Protein AF-C5RZ67-F1 (afdb_monomer_lite)

Radius of gyration: 21.78 Å; chains: 1; bounding box: 51×50×56 Å

Sequence (143 aa):
MREAMKAILSELNEPKTATKAQSKANPKEATNKAKMLHLGRFTQVTRQFNIMKDSVETCKRVFPDCFHFKVQTAKECKQLAAGLAQGEALLQSLAKIRPLTNEEKAQAKAFRNISRYLIKQFESVAEYVEQVKATEEETNATT

Foldseek 3Di:
DVVVVVVVVVVVPDDDDDDDDDDDDDPVVVVVVVVCVLCVPQVVVLVVLVVLLVVLLVCCVPPVVPNVVLLVLLVVLQVLLVVLVVVLVVLVVVCVVDPDDPVRVVVNVVSVSVSVVSSVSSNVSSVSSVVSVVVVVVVVVVD

pLDDT: mean 78.69, std 24.49, range [28.67, 98.69]

Secondary structure (DSSP, 8-state):
-HHHHHHHHHHTT--PPP-----PPPTTTHHHHHHHHTTTTSHHHHHHHHHHHHHHHHHHHH-GGGTHHHHHHHHHHHHHHHHHHHHHHHHHHHTTTSPPPHHHHHHHHHHHHHHHHHHHHHHHHHHHHHHHHHHHHHHHT--

Organism: NCBI:txid637911

Structure (mmCIF, N/CA/C/O backbone):
data_AF-C5RZ67-F1
#
_entry.id   AF-C5RZ67-F1
#
loop_
_atom_site.group_PDB
_atom_site.id
_atom_site.type_symbol
_atom_site.label_atom_id
_atom_site.label_alt_id
_atom_site.label_comp_id
_atom_site.label_asym_id
_atom_site.label_entity_id
_atom_site.label_seq_id
_atom_site.pdbx_PDB_ins_code
_atom_site.Cartn_x
_atom_site.Cartn_y
_atom_site.Cartn_z
_atom_site.occupancy
_atom_site.B_iso_or_equiv
_atom_site.auth_seq_id
_atom_site.auth_comp_id
_atom_site.auth_asym_id
_atom_site.auth_atom_id
_atom_site.pdbx_PDB_model_num
ATOM 1 N N . MET A 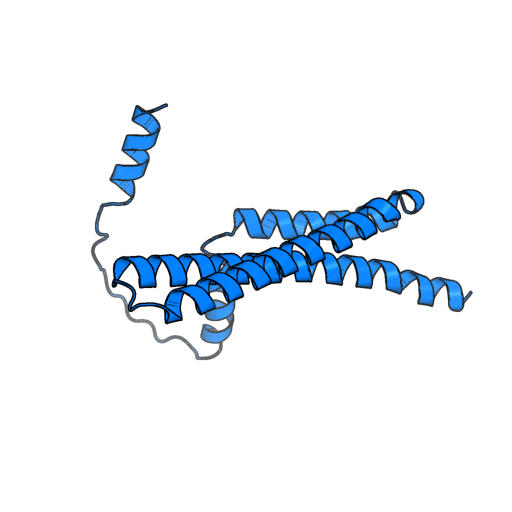1 1 ? 7.126 29.750 11.491 1.00 51.75 1 MET A N 1
ATOM 2 C CA . MET A 1 1 ? 6.520 28.418 11.240 1.00 51.75 1 MET A CA 1
ATOM 3 C C . MET A 1 1 ? 5.259 28.144 12.065 1.00 51.75 1 MET A C 1
ATOM 5 O O . MET A 1 1 ? 4.277 27.742 11.462 1.00 51.75 1 MET A O 1
ATOM 9 N N . ARG A 1 2 ? 5.215 28.402 13.387 1.00 45.00 2 ARG A N 1
ATOM 10 C CA . ARG A 1 2 ? 3.973 28.241 14.189 1.00 45.00 2 ARG A CA 1
ATOM 11 C C . ARG A 1 2 ? 2.804 29.121 13.723 1.00 45.00 2 ARG A C 1
ATOM 13 O O . ARG A 1 2 ? 1.679 28.640 13.675 1.00 45.00 2 ARG A O 1
ATOM 20 N N . GLU A 1 3 ? 3.080 30.359 13.317 1.00 52.91 3 GLU A N 1
ATOM 21 C CA . GLU A 1 3 ? 2.038 31.289 12.846 1.00 52.91 3 GLU A CA 1
ATOM 22 C C . GLU A 1 3 ? 1.445 30.881 11.486 1.00 52.91 3 GLU A C 1
ATOM 24 O O . GLU A 1 3 ? 0.236 30.949 11.292 1.00 52.91 3 GLU A O 1
ATOM 29 N N . ALA A 1 4 ? 2.263 30.321 10.586 1.00 56.41 4 ALA A N 1
ATOM 30 C CA . ALA A 1 4 ? 1.788 29.778 9.311 1.00 56.41 4 ALA A CA 1
ATOM 31 C C . ALA A 1 4 ? 0.882 28.543 9.502 1.00 56.41 4 ALA A C 1
ATOM 33 O O . ALA A 1 4 ? -0.086 28.366 8.772 1.00 56.41 4 ALA A O 1
ATOM 34 N N . MET A 1 5 ? 1.149 27.714 10.520 1.00 52.66 5 MET A N 1
ATOM 35 C CA . MET A 1 5 ? 0.293 26.568 10.861 1.00 52.66 5 MET A CA 1
ATOM 36 C C . MET A 1 5 ? -1.046 26.983 11.483 1.00 52.66 5 MET A C 1
ATOM 38 O O . MET A 1 5 ? -2.051 26.318 11.241 1.00 52.66 5 MET A O 1
ATOM 42 N N . LYS A 1 6 ? -1.086 28.075 12.259 1.00 61.31 6 LYS A N 1
ATOM 43 C CA . LYS A 1 6 ? -2.339 28.595 12.832 1.00 61.31 6 LYS A CA 1
ATOM 44 C C . LYS A 1 6 ? -3.275 29.162 11.764 1.00 61.31 6 LYS A C 1
ATOM 46 O O . LYS A 1 6 ? -4.466 28.879 11.827 1.00 61.31 6 LYS A O 1
ATOM 51 N N . ALA A 1 7 ? -2.741 29.876 10.772 1.00 59.09 7 ALA A N 1
ATOM 52 C CA . ALA A 1 7 ? -3.531 30.421 9.664 1.00 59.09 7 ALA A CA 1
ATOM 53 C C . ALA A 1 7 ? -4.218 29.318 8.830 1.00 59.09 7 ALA A C 1
ATOM 55 O O . ALA A 1 7 ? -5.394 29.425 8.487 1.00 59.09 7 ALA A O 1
ATOM 56 N N . ILE A 1 8 ? -3.518 28.204 8.595 1.00 53.50 8 ILE A N 1
ATOM 57 C CA . ILE A 1 8 ? -4.070 27.047 7.871 1.00 53.50 8 ILE A CA 1
ATOM 58 C C . ILE A 1 8 ? -5.181 26.353 8.682 1.00 53.50 8 ILE A C 1
ATOM 60 O O . ILE A 1 8 ? -6.155 25.864 8.116 1.00 53.50 8 ILE A O 1
ATOM 64 N N . LEU A 1 9 ? -5.069 26.320 10.015 1.00 46.28 9 LEU A N 1
ATOM 65 C CA . LEU A 1 9 ? -6.090 25.727 10.885 1.00 46.28 9 LEU A CA 1
ATOM 66 C C . LEU A 1 9 ? -7.360 26.585 10.988 1.00 46.28 9 LEU A C 1
ATOM 68 O O . LEU A 1 9 ? -8.441 26.023 11.154 1.00 46.28 9 LEU A O 1
ATOM 72 N N . SER A 1 10 ? -7.259 27.913 10.858 1.00 52.25 10 SER A N 1
ATOM 73 C CA . SER A 1 10 ? -8.433 28.797 10.839 1.00 52.25 10 SER A CA 1
ATOM 74 C C . SER A 1 10 ? -9.218 28.730 9.526 1.00 52.25 10 SER A C 1
ATOM 76 O O . SER A 1 10 ? -10.445 28.740 9.564 1.00 52.25 10 SER A O 1
ATOM 78 N N . GLU A 1 11 ? -8.551 28.573 8.376 1.00 54.72 11 GLU A N 1
ATOM 79 C CA . GLU A 1 11 ? -9.220 28.465 7.064 1.00 54.72 11 GLU A CA 1
ATOM 80 C C . GLU A 1 11 ? -10.038 27.173 6.898 1.00 54.72 11 GLU A C 1
ATOM 82 O O . GLU A 1 11 ? -10.954 27.102 6.077 1.00 54.72 11 GLU A O 1
ATOM 87 N N . LEU A 1 12 ? -9.746 26.145 7.700 1.00 42.97 12 LEU A N 1
ATOM 88 C CA . LEU A 1 12 ? -10.491 24.885 7.711 1.00 42.97 12 LEU A CA 1
ATOM 89 C C . LEU A 1 12 ? -11.804 24.953 8.505 1.00 42.97 12 LEU A C 1
ATOM 91 O O . LEU A 1 12 ? -12.561 23.982 8.472 1.00 42.97 12 LEU A O 1
ATOM 95 N N . ASN A 1 13 ? -12.077 26.059 9.210 1.00 45.16 13 ASN A N 1
ATOM 96 C CA . ASN A 1 13 ? -13.191 26.150 10.156 1.00 45.16 13 ASN A CA 1
ATOM 97 C C . ASN A 1 13 ? -14.298 27.146 9.766 1.00 45.16 13 ASN A C 1
ATOM 99 O O . ASN A 1 13 ? -15.161 27.441 10.592 1.00 45.16 13 ASN A O 1
ATOM 103 N N . GLU A 1 14 ? -14.329 27.637 8.523 1.00 41.16 14 GLU A N 1
ATOM 104 C CA . GLU A 1 14 ? -15.446 28.466 8.053 1.00 41.16 14 GLU A CA 1
ATOM 105 C C . GLU A 1 14 ? -16.527 27.648 7.315 1.00 41.16 14 GLU A C 1
ATOM 107 O O . GLU A 1 14 ? -16.228 26.935 6.347 1.00 41.16 14 GLU A O 1
ATOM 112 N N . PRO A 1 15 ? -17.810 27.742 7.719 1.00 35.31 15 PRO A N 1
ATOM 113 C CA . PRO A 1 15 ? -18.902 27.079 7.022 1.00 35.31 15 PRO A CA 1
ATOM 114 C C . PRO A 1 15 ? -19.233 27.814 5.716 1.00 35.31 15 PRO A C 1
ATOM 116 O O . PRO A 1 15 ? -19.751 28.929 5.720 1.00 35.31 15 PRO A O 1
ATOM 119 N N . LYS A 1 16 ? -18.988 27.164 4.572 1.00 44.06 16 LYS A N 1
ATOM 120 C CA . LYS A 1 16 ? -19.432 27.665 3.262 1.00 44.06 16 LYS A CA 1
ATOM 121 C C . LYS A 1 16 ? -20.956 27.590 3.160 1.00 44.06 16 LYS A C 1
ATOM 123 O O . LYS A 1 16 ? -21.547 26.510 3.188 1.00 44.06 16 LYS A O 1
ATOM 128 N N . THR A 1 17 ? -21.572 28.758 3.030 1.00 32.06 17 THR A N 1
ATOM 129 C CA . THR A 1 17 ? -22.992 28.970 2.750 1.00 32.06 17 THR A CA 1
ATOM 130 C C . THR A 1 17 ? -23.419 28.262 1.463 1.00 32.06 17 THR A C 1
ATOM 132 O O . THR A 1 17 ? -22.725 28.261 0.447 1.00 32.06 17 THR A O 1
ATOM 135 N N . ALA A 1 18 ? -24.578 27.608 1.532 1.00 34.06 18 ALA A N 1
ATOM 136 C CA . ALA A 1 18 ? -25.160 26.845 0.442 1.00 34.06 18 ALA A CA 1
ATOM 137 C C . ALA A 1 18 ? -25.879 27.758 -0.559 1.00 34.06 18 ALA A C 1
ATOM 139 O O . ALA A 1 18 ? -26.799 28.481 -0.182 1.00 34.06 18 ALA A O 1
ATOM 140 N N . THR A 1 19 ? -25.564 27.604 -1.846 1.00 30.22 19 THR A N 1
ATOM 141 C CA . THR A 1 19 ? -26.430 28.052 -2.944 1.00 30.22 19 THR A CA 1
ATOM 142 C C . THR A 1 19 ? -26.821 26.826 -3.766 1.00 30.22 19 THR A C 1
ATOM 144 O O . THR A 1 19 ? -25.976 26.170 -4.373 1.00 30.22 19 THR A O 1
ATOM 147 N N . LYS A 1 20 ? -28.110 26.464 -3.733 1.00 31.30 20 LYS A N 1
ATOM 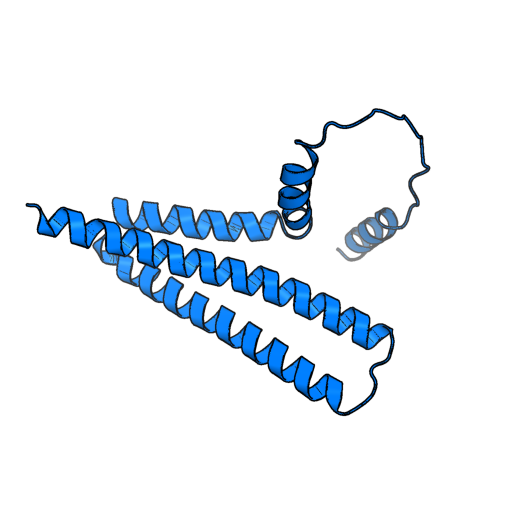148 C CA . LYS A 1 20 ? -28.690 25.379 -4.539 1.00 31.30 20 LYS A CA 1
ATOM 149 C C . LYS A 1 20 ? -28.847 25.839 -5.989 1.00 31.30 20 LYS A C 1
ATOM 151 O O . LYS A 1 20 ? -29.552 26.807 -6.242 1.00 31.30 20 LYS A O 1
ATOM 156 N N . ALA A 1 21 ? -28.317 25.061 -6.928 1.00 28.67 21 ALA A N 1
ATOM 157 C CA . ALA A 1 21 ? -28.818 25.000 -8.298 1.00 28.67 21 ALA A CA 1
ATOM 158 C C . ALA A 1 21 ? -29.023 23.525 -8.672 1.00 28.67 21 ALA A C 1
ATOM 160 O O . ALA A 1 21 ? -28.095 22.717 -8.626 1.00 28.67 21 ALA A O 1
ATOM 161 N N . GLN A 1 22 ? -30.271 23.162 -8.969 1.00 37.94 22 GLN A N 1
ATOM 162 C CA . GLN A 1 22 ? -30.666 21.831 -9.424 1.00 37.94 22 GLN A CA 1
ATOM 163 C C . GLN A 1 22 ? -30.220 21.620 -10.873 1.00 37.94 22 GLN A C 1
ATOM 165 O O . GLN A 1 22 ? -30.587 22.387 -11.756 1.00 37.94 22 GLN A O 1
ATOM 170 N N . SER A 1 23 ? -29.507 20.529 -11.138 1.00 32.94 23 SER A N 1
ATOM 171 C CA . SER A 1 23 ? -29.424 19.939 -12.476 1.00 32.94 23 SER A CA 1
ATOM 172 C C . SER A 1 23 ? -29.407 18.412 -12.354 1.00 32.94 23 SER A C 1
ATOM 174 O O . SER A 1 23 ? -28.676 17.832 -11.552 1.00 32.94 23 SER A O 1
ATOM 176 N N . LYS A 1 24 ? -30.321 17.767 -13.087 1.00 39.38 24 LYS A N 1
ATOM 177 C CA . LYS A 1 24 ? -30.545 16.314 -13.111 1.00 39.38 24 LYS A CA 1
ATOM 178 C C . LYS A 1 24 ? -29.328 15.625 -13.744 1.00 39.38 24 LYS A C 1
ATOM 180 O O . LYS A 1 24 ? -29.012 15.914 -14.892 1.00 39.38 24 LYS A O 1
ATOM 185 N N . ALA A 1 25 ? -28.672 14.716 -13.021 1.00 31.84 25 ALA A N 1
ATOM 186 C CA . ALA A 1 25 ? -27.517 13.968 -13.522 1.00 31.84 25 ALA A CA 1
ATOM 187 C C . ALA A 1 25 ? -27.911 12.572 -14.036 1.00 31.84 25 ALA A C 1
ATOM 189 O O . ALA A 1 25 ? -28.669 11.844 -13.394 1.00 31.84 25 ALA A O 1
ATOM 190 N N . ASN A 1 26 ? -27.359 12.217 -15.197 1.00 40.03 26 ASN A N 1
ATOM 191 C CA . ASN A 1 26 ? -27.516 10.934 -15.878 1.00 40.03 26 ASN A CA 1
ATOM 192 C C . ASN A 1 26 ? -26.829 9.784 -15.100 1.00 40.03 26 ASN A C 1
ATOM 194 O O . ASN A 1 26 ? -25.720 9.966 -14.589 1.00 40.03 26 ASN A O 1
ATOM 198 N N . PRO A 1 27 ? -27.400 8.562 -15.068 1.00 42.56 27 PRO A N 1
ATOM 199 C CA . PRO A 1 27 ? -26.917 7.471 -14.210 1.00 42.56 27 PRO A CA 1
ATOM 200 C C . PRO A 1 27 ? -25.532 6.893 -14.570 1.00 42.56 27 PRO A C 1
ATOM 202 O O . PRO A 1 27 ? -24.9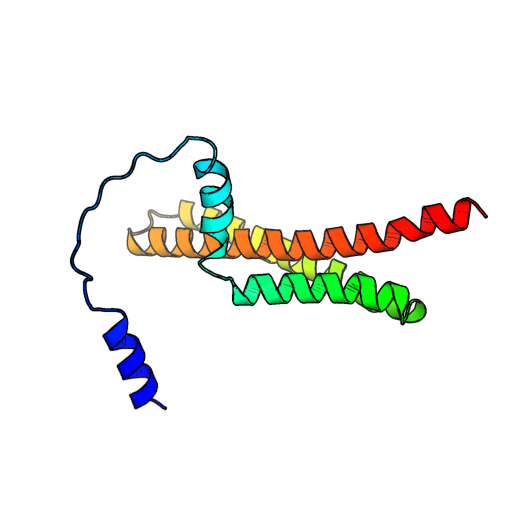67 6.144 -13.777 1.00 42.56 27 PRO A O 1
ATOM 205 N N . LYS A 1 28 ? -24.941 7.251 -15.720 1.00 41.97 28 LYS A N 1
ATOM 206 C CA . LYS A 1 28 ? -23.613 6.760 -16.149 1.00 41.97 28 LYS A CA 1
ATOM 207 C C . LYS A 1 28 ? -22.425 7.566 -15.595 1.00 41.97 28 LYS A C 1
ATOM 209 O O . LYS A 1 28 ? -21.303 7.073 -15.601 1.00 41.97 28 LYS A O 1
ATOM 214 N N . GLU A 1 29 ? -22.652 8.772 -15.076 1.00 40.75 29 GLU A N 1
ATOM 215 C CA . GLU A 1 29 ? -21.601 9.603 -14.456 1.00 40.75 29 GLU A CA 1
ATOM 216 C C . GLU A 1 29 ? -21.364 9.266 -12.974 1.00 40.75 29 GLU A C 1
ATOM 218 O O . GLU A 1 29 ? -20.284 9.506 -12.428 1.00 40.75 29 GLU A O 1
ATOM 223 N N . ALA A 1 30 ? -22.361 8.668 -12.315 1.00 43.31 30 ALA A N 1
ATOM 224 C CA . ALA A 1 30 ? -22.305 8.327 -10.896 1.00 43.31 30 ALA A CA 1
ATOM 225 C C . ALA A 1 30 ? -21.280 7.217 -10.594 1.00 43.31 30 ALA A C 1
ATOM 227 O O . ALA A 1 30 ? -20.592 7.266 -9.573 1.00 43.31 30 ALA A O 1
ATOM 228 N N . THR A 1 31 ? -21.109 6.259 -11.508 1.00 38.53 31 THR A N 1
ATOM 229 C CA . THR A 1 31 ? -20.150 5.149 -11.375 1.00 38.53 31 THR A CA 1
ATOM 230 C C . THR A 1 31 ? -18.694 5.607 -11.492 1.00 38.53 31 THR A C 1
ATOM 232 O O . THR A 1 31 ? -17.840 5.101 -10.763 1.00 38.53 31 THR A O 1
ATOM 235 N N . ASN A 1 32 ? -18.402 6.615 -12.323 1.00 44.03 32 ASN A N 1
ATOM 236 C CA . ASN A 1 32 ? -17.055 7.194 -12.422 1.00 44.03 32 ASN A CA 1
ATOM 237 C C . ASN A 1 32 ? -16.752 8.184 -11.287 1.00 44.03 32 ASN A C 1
ATOM 239 O O . ASN A 1 32 ? -15.640 8.176 -10.757 1.00 44.03 32 ASN A O 1
ATOM 243 N N . LYS A 1 33 ? -17.743 8.955 -10.814 1.00 36.28 33 LYS A N 1
ATOM 244 C CA . LYS A 1 33 ? -17.588 9.784 -9.604 1.00 36.28 33 LYS A CA 1
ATOM 245 C C . LYS A 1 33 ? -17.299 8.952 -8.353 1.00 36.28 33 LYS A C 1
ATOM 247 O O . LYS A 1 33 ? -16.483 9.370 -7.537 1.00 36.28 33 LYS A O 1
ATOM 252 N N . ALA A 1 34 ? -17.900 7.769 -8.217 1.00 42.28 34 ALA A N 1
ATOM 253 C CA . ALA A 1 34 ? -17.644 6.874 -7.087 1.00 42.28 34 ALA A CA 1
ATOM 254 C C . ALA A 1 34 ? -16.207 6.313 -7.082 1.00 42.28 34 ALA A C 1
ATOM 256 O O . ALA A 1 34 ? -15.585 6.245 -6.022 1.00 42.28 34 ALA A O 1
ATOM 257 N N . LYS A 1 35 ? -15.633 5.998 -8.256 1.00 43.59 35 LYS A N 1
ATOM 258 C CA . LYS A 1 35 ? -14.202 5.646 -8.371 1.00 43.59 35 LYS A CA 1
ATOM 259 C C . LYS A 1 35 ? -13.282 6.835 -8.068 1.00 43.59 35 LYS A C 1
ATOM 261 O O . LYS A 1 35 ? -12.211 6.641 -7.498 1.00 43.59 35 LYS A O 1
ATOM 266 N N . MET A 1 36 ? -13.714 8.057 -8.380 1.00 43.72 36 MET A N 1
ATOM 267 C CA . MET A 1 36 ? -12.945 9.283 -8.134 1.00 43.72 36 MET A CA 1
ATOM 268 C C . MET A 1 36 ? -13.035 9.790 -6.681 1.00 43.72 36 MET A C 1
ATOM 270 O O . MET A 1 36 ? -12.133 10.482 -6.213 1.00 43.72 36 MET A O 1
ATOM 274 N N . LEU A 1 37 ? -14.071 9.413 -5.923 1.00 44.09 37 LEU A N 1
ATOM 275 C CA . LEU A 1 37 ? -14.272 9.897 -4.549 1.00 44.09 37 LEU A CA 1
ATOM 276 C C . LEU A 1 37 ? -13.276 9.304 -3.536 1.00 44.09 37 LEU A C 1
ATOM 278 O O . LEU A 1 37 ? -12.972 9.941 -2.529 1.00 44.09 37 LEU A O 1
ATOM 282 N N . HIS A 1 38 ? -12.720 8.119 -3.805 1.00 46.75 38 HIS A N 1
ATOM 283 C CA . HIS A 1 38 ? -11.632 7.557 -2.992 1.00 46.75 38 HIS A CA 1
ATOM 284 C C . HIS A 1 38 ? -10.257 8.147 -3.327 1.00 46.75 38 HIS A C 1
ATOM 286 O O . HIS A 1 38 ? -9.353 8.076 -2.496 1.00 46.75 38 HIS A O 1
ATOM 292 N N . LEU A 1 39 ? -10.110 8.783 -4.494 1.00 48.22 39 LEU A N 1
ATOM 293 C CA . LEU A 1 39 ? -8.886 9.481 -4.891 1.00 48.22 39 LEU A CA 1
ATOM 294 C C . LEU A 1 39 ? -8.696 10.804 -4.134 1.00 48.22 39 LEU A C 1
ATOM 296 O O . LEU A 1 39 ? -7.565 11.238 -3.956 1.00 48.22 39 LEU A O 1
ATOM 300 N N . GLY A 1 40 ? -9.772 11.432 -3.648 1.00 56.00 40 GLY A N 1
ATOM 301 C CA . GLY A 1 40 ? -9.715 12.792 -3.100 1.00 56.00 40 GLY A CA 1
ATOM 302 C C . GLY A 1 40 ? -8.904 12.964 -1.810 1.00 56.00 40 GLY A C 1
ATOM 303 O O . GLY A 1 40 ? -8.444 14.067 -1.537 1.00 56.00 40 GLY A O 1
ATOM 304 N N . ARG A 1 41 ? -8.701 11.905 -1.009 1.00 72.31 41 ARG A N 1
ATOM 305 C CA . ARG A 1 41 ? -8.079 12.036 0.326 1.00 72.31 41 ARG A CA 1
ATOM 306 C C . ARG A 1 41 ? -6.558 11.849 0.336 1.00 72.31 41 ARG A C 1
ATOM 308 O O . ARG A 1 41 ? -5.907 12.342 1.249 1.00 72.31 41 ARG A O 1
ATOM 315 N N . PHE A 1 42 ? -5.996 11.172 -0.669 1.00 86.50 42 PHE A N 1
ATOM 316 C CA . PHE A 1 42 ? -4.570 10.815 -0.724 1.00 86.50 42 PHE A CA 1
ATOM 317 C C . PHE A 1 42 ? -3.964 10.981 -2.127 1.00 86.50 42 PHE A C 1
ATOM 319 O O . PHE A 1 42 ? -3.076 10.221 -2.505 1.00 86.50 42 PHE A O 1
ATOM 326 N N . THR A 1 43 ? -4.414 11.976 -2.900 1.00 90.56 43 THR A N 1
ATOM 327 C CA . THR A 1 43 ? -3.994 12.211 -4.299 1.00 90.56 43 THR A CA 1
ATOM 328 C C . THR A 1 43 ? -2.475 12.200 -4.490 1.00 90.56 43 THR A C 1
ATOM 330 O O . THR A 1 43 ? -1.966 11.515 -5.376 1.00 90.56 43 THR A O 1
ATOM 333 N N . GLN A 1 44 ? -1.737 12.909 -3.632 1.00 93.44 44 GLN A N 1
ATOM 334 C CA . GLN A 1 44 ? -0.277 12.993 -3.724 1.00 93.44 44 GLN A CA 1
ATOM 335 C C . GLN A 1 44 ? 0.407 11.663 -3.402 1.00 93.44 44 GLN A C 1
ATOM 337 O O . GLN A 1 44 ? 1.363 11.285 -4.071 1.00 93.44 44 GLN A O 1
ATOM 342 N N . VAL A 1 45 ? -0.109 10.912 -2.428 1.00 94.19 45 VAL A N 1
ATOM 343 C CA . VAL A 1 45 ? 0.426 9.589 -2.080 1.00 94.19 45 VAL A CA 1
ATOM 344 C C . VAL A 1 45 ? 0.120 8.583 -3.191 1.00 94.19 45 VAL A C 1
ATOM 346 O O . VAL A 1 45 ? 0.995 7.822 -3.583 1.00 94.19 45 VAL A O 1
ATOM 349 N N . THR A 1 46 ? -1.090 8.611 -3.760 1.00 94.88 46 THR A N 1
ATOM 350 C CA . THR A 1 46 ? -1.443 7.793 -4.931 1.00 94.88 46 THR A CA 1
ATOM 351 C C . THR A 1 46 ? -0.506 8.085 -6.103 1.00 94.88 46 THR A C 1
ATOM 353 O O . THR A 1 46 ? -0.025 7.159 -6.750 1.00 94.88 46 THR A O 1
ATOM 356 N N . ARG A 1 47 ? -0.177 9.362 -6.344 1.00 96.06 47 ARG A N 1
ATOM 357 C CA . ARG A 1 47 ? 0.804 9.741 -7.367 1.00 96.06 47 ARG A CA 1
ATOM 358 C C . ARG A 1 47 ? 2.174 9.103 -7.121 1.00 96.06 47 ARG A C 1
ATOM 360 O O . ARG A 1 47 ? 2.786 8.658 -8.083 1.00 96.06 47 ARG A O 1
ATOM 367 N N . GLN A 1 48 ? 2.644 9.022 -5.874 1.00 97.88 48 GLN A N 1
ATOM 368 C CA . GLN A 1 48 ? 3.920 8.357 -5.567 1.00 97.88 48 GLN A CA 1
ATOM 369 C C . GLN A 1 48 ? 3.889 6.863 -5.909 1.00 97.88 48 GLN A C 1
ATOM 371 O O . GLN A 1 48 ? 4.821 6.370 -6.536 1.00 97.88 48 GLN A O 1
ATOM 376 N N . PHE A 1 49 ? 2.799 6.159 -5.596 1.00 97.62 49 PHE A N 1
ATOM 377 C CA . PHE A 1 49 ? 2.640 4.756 -5.996 1.00 97.62 49 PHE A CA 1
ATOM 378 C C . PHE A 1 49 ? 2.614 4.570 -7.520 1.00 97.62 49 PHE A C 1
ATOM 380 O O . PHE A 1 49 ? 3.174 3.601 -8.026 1.00 97.62 49 PHE A O 1
ATOM 387 N N . ASN A 1 50 ? 2.024 5.509 -8.265 1.00 96.50 50 ASN A N 1
ATOM 388 C CA . ASN A 1 50 ? 2.071 5.474 -9.729 1.00 96.50 50 ASN A CA 1
ATOM 389 C C . ASN A 1 50 ? 3.496 5.687 -10.256 1.00 96.50 50 ASN A C 1
ATOM 391 O O . ASN A 1 50 ? 3.956 4.905 -11.074 1.00 96.50 50 ASN A O 1
ATOM 395 N N . ILE A 1 51 ? 4.240 6.657 -9.715 1.00 97.75 51 ILE A N 1
ATOM 396 C CA . ILE A 1 51 ? 5.650 6.875 -10.087 1.00 97.75 51 ILE A CA 1
ATOM 397 C C . ILE A 1 51 ? 6.498 5.635 -9.786 1.00 97.75 51 ILE A C 1
ATOM 399 O O . ILE A 1 51 ? 7.376 5.276 -10.570 1.00 97.75 51 ILE A O 1
ATOM 403 N N . MET A 1 52 ? 6.238 4.953 -8.665 1.00 97.44 52 MET A N 1
ATOM 404 C CA . MET A 1 52 ? 6.902 3.686 -8.368 1.00 97.44 52 MET A CA 1
ATOM 405 C C . MET A 1 52 ? 6.666 2.669 -9.486 1.00 97.44 52 MET A C 1
ATOM 407 O O . MET A 1 52 ? 7.634 2.044 -9.908 1.00 97.44 52 MET A O 1
ATOM 411 N N . LYS A 1 53 ? 5.440 2.543 -10.008 1.00 97.88 53 LYS A N 1
ATOM 412 C CA . LYS A 1 53 ? 5.125 1.660 -11.143 1.00 97.88 53 LYS A CA 1
ATOM 413 C C . LYS A 1 53 ? 5.813 2.101 -12.430 1.00 97.88 53 LYS A C 1
ATOM 415 O O . LYS A 1 53 ? 6.516 1.291 -13.020 1.00 97.88 53 LYS A O 1
ATOM 420 N N . ASP A 1 54 ? 5.745 3.376 -12.796 1.00 97.38 54 ASP A N 1
ATOM 421 C CA . ASP A 1 54 ? 6.437 3.901 -13.986 1.00 97.38 54 ASP A CA 1
ATOM 422 C C . ASP A 1 54 ? 7.955 3.615 -13.926 1.00 97.38 54 ASP A C 1
ATOM 424 O O . ASP A 1 54 ? 8.619 3.308 -14.924 1.00 97.38 54 ASP A O 1
ATOM 428 N N . SER A 1 55 ? 8.523 3.653 -12.715 1.00 97.06 55 SER A N 1
ATOM 429 C CA . SER A 1 55 ? 9.928 3.318 -12.481 1.00 97.06 55 SER A CA 1
ATOM 430 C C . SER A 1 55 ? 10.247 1.829 -12.672 1.00 97.06 55 SER A C 1
ATOM 432 O O . SER A 1 5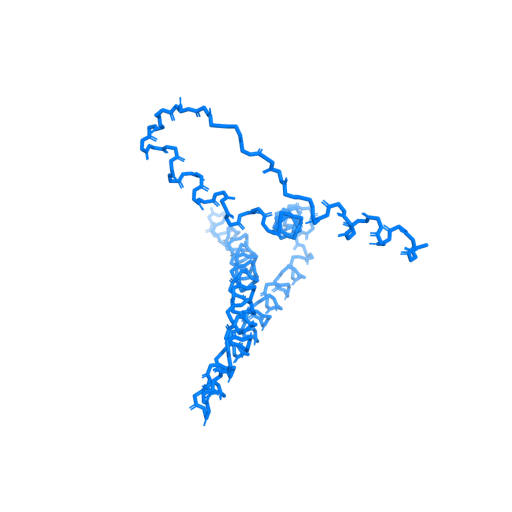5 ? 11.407 1.498 -12.917 1.00 97.06 55 SER A O 1
ATOM 434 N N . VAL A 1 56 ? 9.265 0.926 -12.552 1.00 97.38 56 VAL A N 1
ATOM 435 C CA . VAL A 1 56 ? 9.420 -0.513 -12.833 1.00 97.38 56 VAL A CA 1
ATOM 436 C C . VAL A 1 56 ? 9.639 -0.719 -14.327 1.00 97.38 56 VAL A C 1
ATOM 438 O O . VAL A 1 56 ? 10.655 -1.302 -14.700 1.00 97.38 56 VAL A O 1
ATOM 441 N N . GLU A 1 57 ? 8.759 -0.178 -15.174 1.00 95.19 57 GLU A N 1
ATOM 442 C CA . GLU A 1 57 ? 8.898 -0.263 -16.637 1.00 95.19 57 GLU A CA 1
ATOM 443 C C . GLU A 1 57 ? 10.200 0.383 -17.111 1.00 95.19 57 GLU A C 1
ATOM 445 O O . GLU A 1 57 ? 10.950 -0.186 -17.905 1.00 95.19 57 GLU A O 1
ATOM 450 N N . THR A 1 58 ? 10.513 1.565 -16.573 1.00 95.75 58 THR A N 1
ATOM 451 C CA . THR A 1 58 ? 11.740 2.281 -16.934 1.00 95.75 58 THR A CA 1
ATOM 452 C C . THR A 1 58 ? 12.987 1.494 -16.535 1.00 95.75 58 THR A C 1
ATOM 454 O O . THR A 1 58 ? 13.911 1.379 -17.337 1.00 95.75 58 THR A O 1
ATOM 457 N N . CYS A 1 59 ? 13.016 0.914 -15.330 1.00 96.88 59 CYS A N 1
ATOM 458 C CA . CYS A 1 59 ? 14.121 0.060 -14.895 1.00 96.88 59 CYS A CA 1
ATOM 459 C C . CYS A 1 59 ? 14.265 -1.155 -15.806 1.00 96.88 59 CYS A C 1
ATOM 461 O O . CYS A 1 59 ? 15.379 -1.492 -16.181 1.00 96.88 59 CYS A O 1
ATOM 463 N N . LYS A 1 60 ? 13.151 -1.782 -16.196 1.00 93.94 60 LYS A N 1
ATOM 464 C CA . LYS A 1 60 ? 13.176 -2.947 -17.078 1.00 93.94 60 LYS A CA 1
ATOM 465 C C . LYS A 1 60 ? 13.781 -2.622 -18.442 1.00 93.94 60 LYS A C 1
ATOM 467 O O . LYS A 1 60 ? 14.638 -3.350 -18.919 1.00 93.94 60 LYS A O 1
ATOM 472 N N . ARG A 1 61 ? 13.376 -1.494 -19.027 1.00 93.62 61 ARG A N 1
ATOM 473 C CA . ARG A 1 61 ? 13.823 -1.052 -20.353 1.00 93.62 61 ARG A CA 1
ATOM 474 C C . ARG A 1 61 ? 15.259 -0.527 -20.377 1.00 93.62 61 ARG A C 1
ATOM 476 O O . ARG A 1 61 ? 15.945 -0.706 -21.375 1.00 93.62 61 ARG A O 1
ATOM 483 N N . VAL A 1 62 ? 15.685 0.194 -19.339 1.00 97.50 62 VAL A N 1
ATOM 484 C CA . VAL A 1 62 ? 16.957 0.945 -19.350 1.00 97.50 62 VAL A CA 1
ATOM 485 C C . VAL A 1 62 ? 18.054 0.251 -18.537 1.00 97.50 62 VAL A C 1
ATOM 487 O O . VAL A 1 62 ? 19.225 0.369 -18.877 1.00 97.50 62 VAL A O 1
ATOM 490 N N . PHE A 1 63 ? 17.691 -0.482 -17.483 1.00 95.56 63 PHE A N 1
ATOM 491 C CA . PHE A 1 63 ? 18.626 -1.105 -16.540 1.00 95.56 63 PHE A CA 1
ATOM 492 C C . PHE A 1 63 ? 18.186 -2.540 -16.173 1.00 95.56 63 PHE A C 1
ATOM 494 O O . PHE A 1 63 ? 17.906 -2.814 -14.998 1.00 95.56 63 PHE A O 1
ATOM 501 N N . PRO A 1 64 ? 18.087 -3.463 -17.149 1.00 93.88 64 PRO A N 1
ATOM 502 C CA . PRO A 1 64 ? 17.546 -4.807 -16.927 1.00 93.88 64 PRO A CA 1
ATOM 503 C C . PRO A 1 64 ? 18.326 -5.609 -15.871 1.00 93.88 64 PRO A C 1
ATOM 505 O O . PRO A 1 64 ? 17.709 -6.261 -15.029 1.00 93.88 64 PRO A O 1
ATOM 508 N N . ASP A 1 65 ? 19.655 -5.475 -15.815 1.00 95.12 65 ASP A N 1
ATOM 509 C CA . ASP A 1 65 ? 20.504 -6.152 -14.817 1.00 95.12 65 ASP A CA 1
ATOM 510 C C . ASP A 1 65 ? 20.206 -5.700 -13.374 1.00 95.12 65 ASP A C 1
ATOM 512 O O . ASP A 1 65 ? 20.374 -6.442 -12.402 1.00 95.12 65 ASP A O 1
ATOM 516 N N . CYS A 1 66 ? 19.692 -4.479 -13.215 1.00 95.69 66 CYS A N 1
ATOM 517 C CA . CYS A 1 66 ? 19.308 -3.909 -11.927 1.00 95.69 66 CYS A CA 1
ATOM 518 C C . CYS A 1 66 ? 17.860 -4.236 -11.528 1.00 95.69 66 CYS A C 1
ATOM 520 O O . CYS A 1 66 ? 17.404 -3.815 -10.462 1.00 95.69 66 CYS A O 1
ATOM 522 N N . PHE A 1 67 ? 17.113 -4.999 -12.336 1.00 96.19 67 PHE A N 1
ATOM 523 C CA . PHE A 1 67 ? 15.694 -5.258 -12.077 1.00 96.19 67 PHE A CA 1
ATOM 524 C C . PHE A 1 67 ? 15.440 -6.060 -10.786 1.00 96.19 67 PHE A C 1
ATOM 526 O O . PHE A 1 67 ? 14.356 -5.985 -10.206 1.00 96.19 67 PHE A O 1
ATOM 533 N N . HIS A 1 68 ? 16.451 -6.757 -10.259 1.00 96.50 68 HIS A N 1
ATOM 534 C CA . HIS A 1 68 ? 16.385 -7.440 -8.964 1.00 96.50 68 HIS A CA 1
ATOM 535 C C . HIS A 1 68 ? 16.013 -6.496 -7.800 1.00 96.50 68 HIS A C 1
ATOM 537 O O . HIS A 1 68 ? 15.312 -6.913 -6.877 1.00 96.50 68 HIS A O 1
ATOM 543 N N . PHE A 1 69 ? 16.366 -5.205 -7.867 1.00 96.88 69 PHE A N 1
ATOM 544 C CA . PHE A 1 69 ? 15.920 -4.214 -6.880 1.00 96.88 69 PHE A CA 1
ATOM 545 C C . PHE A 1 69 ? 14.404 -3.961 -6.932 1.00 96.88 69 PHE A C 1
ATOM 547 O O . PHE A 1 69 ? 13.777 -3.717 -5.899 1.00 96.88 69 PHE A O 1
ATOM 554 N N . LYS A 1 70 ? 13.779 -4.058 -8.115 1.00 97.81 70 LYS A N 1
ATOM 555 C CA . LYS A 1 70 ? 12.314 -3.971 -8.250 1.00 97.81 70 LYS A CA 1
ATOM 556 C C . LYS A 1 70 ? 11.638 -5.213 -7.687 1.00 97.81 70 LYS A C 1
ATOM 558 O O . LYS A 1 70 ? 10.653 -5.080 -6.967 1.00 97.81 70 LYS A O 1
ATOM 563 N N . VAL A 1 71 ? 12.212 -6.395 -7.910 1.00 97.81 71 VAL A N 1
ATOM 564 C CA . VAL A 1 71 ? 11.746 -7.645 -7.280 1.00 97.81 71 VAL A CA 1
ATOM 565 C C . VAL A 1 71 ? 11.800 -7.542 -5.752 1.00 97.81 71 VAL A C 1
ATOM 567 O O . VAL A 1 71 ? 10.831 -7.885 -5.074 1.00 97.81 71 VAL A O 1
ATOM 570 N N . GLN A 1 72 ? 12.887 -6.998 -5.200 1.00 98.19 72 GLN A N 1
ATOM 571 C CA . GLN A 1 72 ? 12.997 -6.745 -3.762 1.00 98.19 72 GLN A CA 1
ATOM 572 C C . GLN A 1 72 ? 11.953 -5.723 -3.277 1.00 98.19 72 GLN A C 1
ATOM 574 O O . GLN A 1 72 ? 11.300 -5.958 -2.261 1.00 98.19 72 GLN A O 1
ATOM 579 N N . THR A 1 73 ? 11.702 -4.658 -4.047 1.00 97.81 73 THR A N 1
ATOM 580 C CA . THR A 1 73 ? 10.632 -3.684 -3.752 1.00 97.81 73 THR A CA 1
ATOM 581 C C . THR A 1 73 ? 9.260 -4.363 -3.673 1.00 97.81 73 THR A C 1
ATOM 583 O O . THR A 1 73 ? 8.480 -4.077 -2.766 1.00 97.81 73 THR A O 1
ATOM 586 N N . ALA A 1 74 ? 8.950 -5.291 -4.584 1.00 98.38 74 ALA A N 1
ATOM 587 C CA . ALA A 1 74 ? 7.692 -6.039 -4.558 1.00 98.38 74 ALA A CA 1
ATOM 588 C C . ALA A 1 74 ? 7.557 -6.894 -3.290 1.00 98.38 74 ALA A C 1
ATOM 590 O O . ALA A 1 74 ? 6.499 -6.907 -2.657 1.00 98.38 74 ALA A O 1
ATOM 591 N N . LYS A 1 75 ? 8.641 -7.564 -2.880 1.00 98.50 75 LYS A N 1
ATOM 592 C CA . LYS A 1 75 ? 8.684 -8.348 -1.639 1.00 98.50 75 LYS A CA 1
ATOM 593 C C . LYS A 1 75 ? 8.427 -7.472 -0.410 1.00 98.50 75 LYS A C 1
ATOM 595 O O . LYS A 1 75 ? 7.603 -7.833 0.427 1.00 98.50 75 LYS A O 1
ATOM 600 N N . GLU A 1 76 ? 9.080 -6.318 -0.325 1.00 98.62 76 GLU A N 1
ATOM 601 C CA . GLU A 1 76 ? 8.891 -5.356 0.768 1.00 98.62 76 GLU A CA 1
ATOM 602 C C . GLU A 1 76 ? 7.466 -4.788 0.784 1.00 98.62 76 GLU A C 1
ATOM 604 O O . GLU A 1 76 ? 6.844 -4.709 1.841 1.00 98.62 76 GLU A O 1
ATOM 609 N N . CYS A 1 77 ? 6.887 -4.488 -0.383 1.00 98.62 77 CYS A N 1
ATOM 610 C CA . CYS A 1 77 ? 5.489 -4.065 -0.488 1.00 98.62 77 CYS A CA 1
ATOM 611 C C . CYS A 1 77 ? 4.524 -5.143 0.037 1.00 98.62 77 CYS A C 1
ATOM 613 O O . CYS A 1 77 ? 3.624 -4.828 0.817 1.00 98.62 77 CYS A O 1
ATOM 615 N N . LYS A 1 78 ? 4.734 -6.421 -0.314 1.00 98.69 78 LYS A N 1
ATOM 616 C CA . LYS A 1 78 ? 3.939 -7.542 0.225 1.00 98.69 78 LYS A CA 1
ATOM 617 C C . LYS A 1 78 ? 4.075 -7.660 1.745 1.00 98.69 78 LYS A C 1
ATOM 619 O O . LYS A 1 78 ? 3.079 -7.882 2.429 1.00 98.69 78 LYS A O 1
ATOM 624 N N . GLN A 1 79 ? 5.278 -7.467 2.288 1.00 98.62 79 GLN A N 1
ATOM 625 C CA . GLN A 1 79 ? 5.507 -7.470 3.737 1.00 98.62 79 GLN A CA 1
ATOM 626 C C . GLN A 1 79 ? 4.782 -6.314 4.440 1.00 98.62 79 GLN A C 1
ATOM 628 O O . GLN A 1 79 ? 4.147 -6.534 5.472 1.00 98.62 79 GLN A O 1
ATOM 633 N N . LEU A 1 80 ? 4.817 -5.105 3.871 1.00 98.69 80 LEU A N 1
ATOM 634 C CA . LEU A 1 80 ? 4.096 -3.943 4.400 1.00 98.69 80 LEU A CA 1
ATOM 635 C C . LEU A 1 80 ? 2.578 -4.161 4.379 1.00 98.69 80 LEU A C 1
ATOM 637 O O . LEU A 1 80 ? 1.908 -3.913 5.383 1.00 98.69 80 LEU A O 1
ATOM 641 N N . ALA A 1 81 ? 2.034 -4.670 3.270 1.00 98.56 81 ALA A N 1
ATOM 642 C CA . ALA A 1 81 ? 0.619 -5.015 3.157 1.00 98.56 81 ALA A CA 1
ATOM 643 C C . ALA A 1 81 ? 0.206 -6.067 4.203 1.00 98.56 81 ALA A C 1
ATOM 645 O O . ALA A 1 81 ? -0.772 -5.874 4.928 1.00 98.56 81 ALA A O 1
ATOM 646 N N . ALA A 1 82 ? 0.996 -7.135 4.351 1.00 98.56 82 ALA A N 1
ATOM 647 C CA . ALA A 1 82 ? 0.746 -8.179 5.339 1.00 98.56 82 ALA A CA 1
ATOM 648 C C . ALA A 1 82 ? 0.785 -7.641 6.779 1.00 98.56 82 ALA A C 1
ATOM 650 O O . ALA A 1 82 ? -0.117 -7.934 7.563 1.00 98.56 82 ALA A O 1
ATOM 651 N N . GLY A 1 83 ? 1.776 -6.812 7.123 1.00 98.56 83 GLY A N 1
ATOM 652 C CA . GLY A 1 83 ? 1.879 -6.196 8.448 1.00 98.56 83 GLY A CA 1
ATOM 653 C C . GLY A 1 83 ? 0.684 -5.296 8.776 1.00 98.56 83 GLY A C 1
ATOM 654 O O . GLY A 1 83 ? 0.131 -5.368 9.875 1.00 98.56 83 GLY A O 1
ATOM 655 N N . LEU A 1 84 ? 0.217 -4.500 7.807 1.00 98.38 84 LEU A N 1
ATOM 656 C CA . LEU A 1 84 ? -0.990 -3.680 7.962 1.00 98.38 84 LEU A CA 1
ATOM 657 C C . LEU A 1 84 ? -2.248 -4.536 8.163 1.00 98.38 84 LEU A C 1
ATOM 659 O O . LEU A 1 84 ? -3.073 -4.215 9.020 1.00 98.38 84 LEU A O 1
ATOM 663 N N . ALA A 1 85 ? -2.388 -5.630 7.410 1.00 97.50 85 ALA A N 1
ATOM 664 C CA . ALA A 1 85 ? -3.517 -6.548 7.537 1.00 97.50 85 ALA A CA 1
ATOM 665 C C . ALA A 1 85 ? -3.527 -7.260 8.901 1.00 97.50 85 ALA A C 1
ATOM 667 O O . ALA A 1 85 ? -4.569 -7.342 9.555 1.00 97.50 85 ALA A O 1
ATOM 668 N N . GLN A 1 86 ? -2.362 -7.714 9.370 1.00 98.00 86 GLN A N 1
ATOM 669 C CA . GLN A 1 86 ? -2.196 -8.311 10.697 1.00 98.00 86 GLN A CA 1
ATOM 670 C C . GLN A 1 86 ? -2.526 -7.309 11.812 1.00 98.00 86 GLN A C 1
ATOM 672 O O . GLN A 1 86 ? -3.244 -7.651 12.752 1.00 98.00 86 GLN A O 1
ATOM 677 N N . GLY A 1 87 ? -2.073 -6.058 11.687 1.00 96.94 87 GLY A N 1
ATOM 678 C CA . GLY A 1 87 ? -2.408 -4.985 12.625 1.00 96.94 87 GLY A CA 1
ATOM 679 C C . GLY A 1 87 ? -3.907 -4.668 12.664 1.00 96.94 87 GLY A C 1
ATOM 680 O O . GLY A 1 87 ? -4.473 -4.511 13.746 1.00 96.94 87 GLY A O 1
ATOM 681 N N . GLU A 1 88 ? -4.583 -4.630 11.507 1.00 95.19 88 GLU A N 1
ATOM 682 C CA . GLU A 1 88 ? -6.046 -4.491 11.442 1.00 95.19 88 GLU A CA 1
ATOM 683 C C . GLU A 1 88 ? -6.747 -5.649 12.170 1.00 95.19 88 GLU A C 1
ATOM 685 O O . GLU A 1 88 ? -7.667 -5.408 12.956 1.00 95.19 88 GLU A O 1
ATOM 690 N N . ALA A 1 89 ? -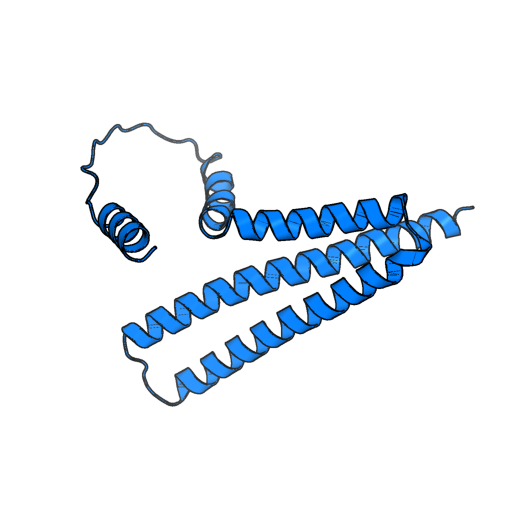6.305 -6.890 11.948 1.00 95.19 89 ALA A N 1
ATOM 691 C CA . ALA A 1 89 ? -6.875 -8.071 12.593 1.00 95.19 89 ALA A CA 1
ATOM 692 C C . ALA A 1 89 ? -6.674 -8.061 14.120 1.00 95.19 89 ALA A C 1
ATOM 694 O O . ALA A 1 89 ? -7.613 -8.354 14.863 1.00 95.19 89 ALA A O 1
ATOM 695 N N . LEU A 1 90 ? -5.487 -7.665 14.594 1.00 96.38 90 LEU A N 1
ATOM 696 C CA . LEU A 1 90 ? -5.196 -7.508 16.020 1.00 96.38 90 LEU A CA 1
ATOM 697 C C . LEU A 1 90 ? -6.070 -6.422 16.656 1.00 96.38 90 LEU A C 1
ATOM 699 O O . LEU A 1 90 ? -6.664 -6.638 17.708 1.00 96.38 90 LEU A O 1
ATOM 703 N N . LEU A 1 91 ? -6.216 -5.261 16.013 1.00 94.25 91 LEU A N 1
ATOM 704 C CA . LEU A 1 91 ? -7.071 -4.200 16.547 1.00 94.25 91 LEU A CA 1
ATOM 705 C C . LEU A 1 91 ? -8.535 -4.657 16.640 1.00 94.25 91 LEU A C 1
ATOM 707 O O . LEU A 1 91 ? -9.219 -4.362 17.620 1.00 94.25 91 LEU A O 1
ATOM 711 N N . GLN A 1 92 ? -9.015 -5.414 15.649 1.00 92.44 92 GLN A N 1
ATOM 712 C CA . GLN A 1 92 ? -10.358 -5.997 15.674 1.00 92.44 92 GLN A CA 1
ATOM 713 C C . GLN A 1 92 ? -10.531 -7.049 16.773 1.00 92.44 92 GLN A C 1
ATOM 715 O O . GLN A 1 92 ? -11.624 -7.145 17.329 1.00 92.44 92 GLN A O 1
ATOM 720 N N . SER A 1 93 ? -9.506 -7.847 17.088 1.00 95.25 93 SER A N 1
ATOM 721 C CA . SER A 1 93 ? -9.586 -8.817 18.185 1.00 95.25 93 SER A CA 1
ATOM 722 C C . SER A 1 93 ? -9.617 -8.112 19.543 1.00 95.25 93 SER A C 1
ATOM 724 O O . SER A 1 93 ? -10.477 -8.424 20.365 1.00 95.25 93 SER A O 1
ATOM 726 N N . LEU A 1 94 ? -8.781 -7.089 19.740 1.00 94.00 94 LEU A N 1
ATOM 727 C CA . LEU A 1 94 ? -8.762 -6.275 20.959 1.00 94.00 94 LEU A CA 1
ATOM 728 C C . LEU A 1 94 ? -10.073 -5.505 21.165 1.00 94.00 94 LEU A C 1
ATOM 730 O O . LEU A 1 94 ? -10.580 -5.430 22.283 1.00 94.00 94 LEU A O 1
ATOM 734 N N . ALA A 1 95 ? -10.679 -5.002 20.086 1.00 91.75 95 ALA A N 1
ATOM 735 C CA . ALA A 1 95 ? -11.969 -4.314 20.128 1.00 91.75 95 ALA A CA 1
ATOM 736 C C . ALA A 1 95 ? -13.142 -5.201 20.593 1.00 91.75 95 ALA A C 1
ATOM 738 O O . ALA A 1 95 ? -14.210 -4.675 20.899 1.00 91.75 95 ALA A O 1
ATOM 739 N N . LYS A 1 96 ? -12.971 -6.530 20.642 1.00 92.75 96 LYS A N 1
ATOM 740 C CA . LYS A 1 96 ? -13.979 -7.466 21.171 1.00 92.75 96 LYS A CA 1
ATOM 741 C C . LYS A 1 96 ? -13.884 -7.655 22.685 1.00 92.75 96 LYS A C 1
ATOM 743 O O . LYS A 1 96 ? -14.851 -8.114 23.281 1.00 92.75 96 LYS A O 1
ATOM 748 N N . ILE A 1 97 ? -12.747 -7.321 23.302 1.00 96.25 97 ILE A N 1
ATOM 749 C CA . ILE A 1 97 ? -12.498 -7.557 24.735 1.00 96.25 97 ILE A CA 1
ATOM 750 C C . ILE A 1 97 ? -13.357 -6.632 25.603 1.00 96.25 97 ILE A C 1
ATOM 752 O O . ILE A 1 97 ? -13.775 -7.010 26.695 1.00 96.25 97 ILE A O 1
ATOM 756 N N . ARG A 1 98 ? -13.651 -5.422 25.117 1.00 95.06 98 ARG A N 1
ATOM 757 C CA . ARG A 1 98 ? -14.530 -4.472 25.800 1.00 95.06 98 ARG A CA 1
ATOM 758 C C . ARG A 1 98 ? -15.321 -3.624 24.808 1.00 95.06 98 ARG A C 1
ATOM 760 O O . ARG A 1 98 ? -14.862 -3.427 23.682 1.00 95.06 98 ARG A O 1
ATOM 767 N N . PRO A 1 99 ? -16.459 -3.041 25.221 1.00 93.88 99 PRO A N 1
ATOM 768 C CA . PRO A 1 99 ? -17.105 -2.014 24.421 1.00 93.88 99 PRO A CA 1
ATOM 769 C C . PRO A 1 99 ? -16.165 -0.816 24.221 1.00 93.88 99 PRO A C 1
ATOM 771 O O . PRO A 1 99 ? -15.538 -0.319 25.160 1.00 93.88 99 PRO A O 1
ATOM 774 N N . LEU A 1 100 ? -16.088 -0.356 22.974 1.00 95.31 100 LEU A N 1
ATOM 775 C CA . LEU A 1 100 ? -15.390 0.869 22.598 1.00 95.31 100 LEU A CA 1
ATOM 776 C C . LEU A 1 100 ? -16.304 2.090 22.749 1.00 95.31 100 LEU A C 1
ATOM 778 O O . LEU A 1 100 ? -17.501 2.019 22.433 1.00 95.31 100 LEU A O 1
ATOM 782 N N . THR A 1 101 ? -15.729 3.222 23.154 1.00 97.19 101 THR A N 1
ATOM 783 C CA . THR A 1 101 ? -16.405 4.526 23.119 1.00 97.19 101 THR A CA 1
ATOM 784 C C . THR A 1 101 ? -16.674 4.955 21.670 1.00 97.19 101 THR A C 1
ATOM 786 O O . THR A 1 101 ? -16.145 4.385 20.710 1.00 97.19 101 THR A O 1
ATOM 789 N N . ASN A 1 102 ? -17.517 5.971 21.471 1.00 96.94 102 ASN A N 1
ATOM 790 C CA . ASN A 1 102 ? -17.789 6.489 20.125 1.00 96.94 102 ASN A CA 1
ATOM 791 C C . ASN A 1 102 ? -16.532 7.063 19.454 1.00 96.94 102 ASN A C 1
ATOM 793 O O . ASN A 1 102 ? -16.352 6.890 18.248 1.00 96.94 102 ASN A O 1
ATOM 797 N N . GLU A 1 103 ? -15.653 7.693 20.232 1.00 96.50 103 GLU A N 1
ATOM 798 C CA . GLU A 1 103 ? -14.379 8.222 19.747 1.00 96.50 103 GLU A CA 1
ATOM 799 C C . GLU A 1 103 ? -13.437 7.094 19.306 1.00 96.50 103 GLU A C 1
ATOM 801 O O . GLU A 1 103 ? -12.941 7.105 18.180 1.00 96.50 103 GLU A O 1
ATOM 806 N N . GLU A 1 104 ? -13.281 6.058 20.132 1.00 95.69 104 GLU A N 1
ATOM 807 C CA . GLU A 1 104 ? -12.456 4.886 19.815 1.00 95.69 104 GLU A CA 1
ATOM 808 C C . GLU A 1 104 ? -12.956 4.161 18.557 1.00 95.69 104 GLU A C 1
ATOM 810 O O . GLU A 1 104 ? -12.167 3.772 17.694 1.00 95.69 104 GLU A O 1
ATOM 815 N N . LYS A 1 105 ? -14.280 4.029 18.388 1.00 94.81 105 LYS A N 1
ATOM 816 C CA . LYS A 1 105 ? -14.880 3.470 17.163 1.00 94.81 105 LYS A CA 1
ATOM 817 C C . LYS A 1 105 ? -14.555 4.315 15.931 1.00 94.81 105 LYS A C 1
ATOM 819 O O . LYS A 1 105 ? -14.284 3.760 14.862 1.00 94.81 105 LYS A O 1
ATOM 824 N N . ALA A 1 106 ? -14.595 5.641 16.055 1.00 94.38 106 ALA A N 1
ATOM 825 C CA . ALA A 1 106 ? -14.261 6.547 14.961 1.00 94.38 106 ALA A CA 1
ATOM 826 C C . ALA A 1 106 ? -12.777 6.438 14.576 1.00 94.38 106 ALA A C 1
ATOM 828 O O . ALA A 1 106 ? -12.466 6.322 13.387 1.00 94.38 106 ALA A O 1
ATOM 829 N N . GLN A 1 107 ? -11.880 6.382 15.565 1.00 94.69 107 GLN A N 1
ATOM 830 C CA . GLN A 1 107 ? -10.443 6.176 15.367 1.00 94.69 107 GLN A CA 1
ATOM 831 C C . GLN A 1 107 ? -10.149 4.819 14.713 1.00 94.69 107 GLN A C 1
ATOM 833 O O . GLN A 1 107 ? -9.463 4.766 13.691 1.00 94.69 107 GLN A O 1
ATOM 838 N N . ALA A 1 108 ? -10.743 3.730 15.213 1.00 93.94 108 ALA A N 1
ATOM 839 C CA . ALA A 1 108 ? -10.588 2.393 14.638 1.00 93.94 108 ALA A CA 1
ATOM 840 C C . ALA A 1 108 ? -11.081 2.333 13.182 1.00 93.94 108 ALA A C 1
ATOM 842 O O . ALA A 1 108 ? -10.424 1.753 12.314 1.00 93.94 108 ALA A O 1
ATOM 843 N N . LYS A 1 109 ? -12.212 2.984 12.875 1.00 92.75 109 LYS A N 1
ATOM 844 C CA . LYS A 1 109 ? -12.727 3.098 11.502 1.00 92.75 109 LYS A CA 1
ATOM 845 C C . LYS A 1 109 ? -11.781 3.896 10.601 1.00 92.75 109 LYS A C 1
ATOM 847 O O . LYS A 1 109 ? -11.582 3.507 9.450 1.00 92.75 109 LYS A O 1
ATOM 852 N N . ALA A 1 110 ? -11.220 5.000 11.094 1.00 92.50 110 ALA A N 1
ATOM 853 C CA . ALA A 1 110 ? -10.267 5.815 10.346 1.00 92.50 110 ALA A CA 1
ATOM 854 C C . ALA A 1 110 ? -8.986 5.029 10.034 1.00 92.50 110 ALA A C 1
ATOM 856 O O . ALA A 1 110 ? -8.609 4.953 8.864 1.00 92.50 110 ALA A O 1
ATOM 857 N N . PHE A 1 111 ? -8.395 4.377 11.042 1.00 93.94 111 PHE A N 1
ATOM 858 C CA . PHE A 1 111 ? -7.234 3.499 10.882 1.00 93.94 111 PHE A CA 1
ATOM 859 C C . PHE A 1 111 ? -7.504 2.420 9.836 1.00 93.94 111 PHE A C 1
ATOM 861 O O . PHE A 1 111 ? -6.787 2.327 8.846 1.00 93.94 111 PHE A O 1
ATOM 868 N N . ARG A 1 112 ? -8.611 1.683 9.980 1.00 93.88 112 ARG A N 1
ATOM 869 C CA . ARG A 1 112 ? -9.009 0.626 9.044 1.00 93.88 112 ARG A CA 1
ATOM 870 C C . ARG A 1 112 ? -9.084 1.113 7.597 1.00 93.88 112 ARG A C 1
ATOM 872 O O . ARG A 1 112 ? -8.620 0.442 6.681 1.00 93.88 112 ARG A O 1
ATOM 879 N N . ASN A 1 113 ? -9.684 2.279 7.374 1.00 92.69 113 ASN A N 1
ATOM 880 C CA . ASN A 1 113 ? -9.818 2.830 6.028 1.00 92.69 113 ASN A CA 1
ATOM 881 C C . ASN A 1 113 ? -8.456 3.209 5.424 1.00 92.69 113 ASN A C 1
ATOM 883 O O . ASN A 1 113 ? -8.245 2.989 4.233 1.00 92.69 113 ASN A O 1
ATOM 887 N N . ILE A 1 114 ? -7.544 3.758 6.232 1.00 94.75 114 ILE A N 1
ATOM 888 C CA . ILE A 1 114 ? -6.183 4.106 5.802 1.00 94.75 114 ILE A CA 1
ATOM 889 C C . ILE A 1 114 ? -5.378 2.837 5.509 1.00 94.75 114 ILE A C 1
ATOM 891 O O . ILE A 1 114 ? -4.793 2.735 4.433 1.00 94.75 114 ILE A O 1
ATOM 895 N N . SER A 1 115 ? -5.408 1.851 6.409 1.00 95.75 115 SER A N 1
ATOM 896 C CA . SER A 1 115 ? -4.709 0.574 6.238 1.00 95.75 115 SER A CA 1
ATOM 897 C C . SER A 1 115 ? -5.152 -0.131 4.962 1.00 95.75 115 SER A C 1
ATOM 899 O O . SER A 1 115 ? -4.310 -0.504 4.158 1.00 95.75 115 SER A O 1
ATOM 901 N N . ARG A 1 116 ? -6.461 -0.213 4.693 1.00 95.19 116 ARG A N 1
ATOM 902 C CA . ARG A 1 116 ? -6.981 -0.821 3.455 1.00 95.19 116 ARG A CA 1
ATOM 903 C C . ARG A 1 116 ? -6.565 -0.080 2.190 1.00 95.19 116 ARG A C 1
ATOM 905 O O . ARG A 1 116 ? -6.297 -0.719 1.177 1.00 95.19 116 ARG A O 1
ATOM 912 N N . TYR A 1 117 ? -6.519 1.252 2.231 1.00 96.25 117 TYR A N 1
ATOM 913 C CA . TYR A 1 117 ? -5.990 2.033 1.114 1.00 96.25 117 TYR A CA 1
ATOM 914 C C . TYR A 1 117 ? -4.518 1.686 0.862 1.00 96.25 117 TYR A C 1
ATOM 916 O O . TYR A 1 117 ? -4.160 1.385 -0.273 1.00 96.25 117 TYR A O 1
ATOM 924 N N . LEU A 1 118 ? -3.686 1.682 1.906 1.00 97.31 118 LEU A N 1
ATOM 925 C CA . LEU A 1 118 ? -2.257 1.393 1.785 1.00 97.31 118 LEU A CA 1
ATOM 926 C C . LEU A 1 118 ? -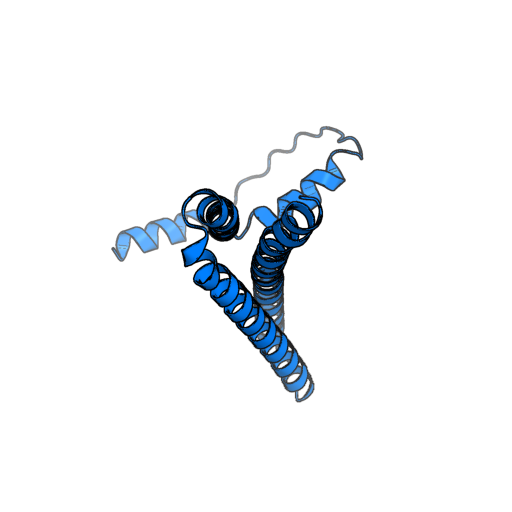1.987 -0.048 1.343 1.00 97.31 118 LEU A C 1
ATOM 928 O O . LEU A 1 118 ? -1.196 -0.238 0.427 1.00 97.31 118 LEU A O 1
ATOM 932 N N . ILE A 1 119 ? -2.677 -1.035 1.925 1.00 98.19 119 ILE A N 1
ATOM 933 C CA . ILE A 1 119 ? -2.606 -2.451 1.527 1.00 98.19 119 ILE A CA 1
ATOM 934 C C . ILE A 1 119 ? -2.821 -2.573 0.020 1.00 98.19 119 ILE A C 1
ATOM 936 O O . ILE A 1 119 ? -1.940 -3.057 -0.682 1.00 98.19 119 ILE A O 1
ATOM 940 N N . LYS A 1 120 ? -3.922 -2.009 -0.492 1.00 96.94 120 LYS A N 1
ATOM 941 C CA . LYS A 1 120 ? -4.233 -2.047 -1.923 1.00 96.94 120 LYS A CA 1
ATOM 942 C C . LYS A 1 120 ? -3.142 -1.404 -2.783 1.00 96.94 120 LYS A C 1
ATOM 944 O O . LYS A 1 120 ? -2.861 -1.885 -3.876 1.00 96.94 120 LYS A O 1
ATOM 949 N N . GLN A 1 121 ? -2.559 -0.290 -2.339 1.00 97.88 121 GLN A N 1
ATOM 950 C CA . GLN A 1 121 ? -1.498 0.377 -3.096 1.00 97.88 121 GLN A CA 1
ATOM 951 C C . GLN A 1 121 ? -0.210 -0.452 -3.127 1.00 97.88 121 GLN A C 1
ATOM 953 O O . GLN A 1 121 ? 0.372 -0.622 -4.197 1.00 97.88 121 GLN A O 1
ATOM 958 N N . PHE A 1 122 ? 0.206 -1.005 -1.986 1.00 98.62 122 PHE A N 1
ATOM 959 C CA . PHE A 1 122 ? 1.389 -1.860 -1.898 1.00 98.62 122 PHE A CA 1
ATOM 960 C C . PHE A 1 122 ? 1.224 -3.155 -2.698 1.00 98.62 122 PHE A C 1
ATOM 962 O O . PHE A 1 122 ? 2.110 -3.496 -3.480 1.00 98.62 122 PHE A O 1
ATOM 969 N N . GLU A 1 123 ? 0.084 -3.836 -2.565 1.00 98.31 123 GLU A N 1
ATOM 970 C CA . GLU A 1 123 ? -0.245 -5.024 -3.363 1.00 98.31 123 GLU A CA 1
ATOM 971 C C . GLU A 1 123 ? -0.203 -4.697 -4.855 1.00 98.31 123 GLU A C 1
ATOM 973 O O . GLU A 1 123 ? 0.471 -5.382 -5.616 1.00 98.31 123 GLU A O 1
ATOM 978 N N . SER A 1 124 ? -0.805 -3.578 -5.264 1.00 98.06 124 SER A N 1
ATOM 979 C CA . SER A 1 124 ? -0.835 -3.183 -6.670 1.00 98.06 124 SER A CA 1
ATOM 980 C C . SER A 1 124 ? 0.544 -2.844 -7.251 1.00 98.06 124 SER A C 1
ATOM 982 O O . SER A 1 124 ? 0.763 -3.050 -8.443 1.00 98.06 124 SER A O 1
ATOM 984 N N . VAL A 1 125 ? 1.483 -2.312 -6.459 1.00 98.44 125 VAL A N 1
ATOM 985 C CA . VAL A 1 125 ? 2.882 -2.151 -6.904 1.00 98.44 125 VAL A CA 1
ATOM 986 C C . VAL A 1 125 ? 3.564 -3.510 -7.030 1.00 98.44 125 VAL A C 1
ATOM 988 O O . VAL A 1 125 ? 4.234 -3.756 -8.030 1.00 98.44 125 VAL A O 1
ATOM 991 N N . ALA A 1 126 ? 3.392 -4.389 -6.042 1.00 98.50 126 ALA A N 1
ATOM 992 C CA . ALA A 1 126 ? 4.019 -5.704 -6.049 1.00 98.50 126 ALA A CA 1
ATOM 993 C C . ALA A 1 126 ? 3.544 -6.565 -7.231 1.00 98.50 126 ALA A C 1
ATOM 995 O O . ALA A 1 126 ? 4.372 -7.116 -7.950 1.00 98.50 126 ALA A O 1
ATOM 996 N N . GLU A 1 127 ? 2.232 -6.615 -7.469 1.00 98.19 127 GLU A N 1
ATOM 997 C CA . GLU A 1 127 ? 1.624 -7.302 -8.615 1.00 98.19 127 GLU A CA 1
ATOM 998 C C . GLU A 1 127 ? 2.166 -6.774 -9.942 1.00 98.19 127 GLU A C 1
ATOM 1000 O O . GLU A 1 127 ? 2.480 -7.546 -10.843 1.00 98.19 127 GLU A O 1
ATOM 1005 N N . TYR A 1 128 ? 2.318 -5.455 -10.066 1.00 98.06 128 TYR A N 1
ATOM 1006 C CA . TYR A 1 128 ? 2.800 -4.851 -11.301 1.00 98.06 128 TYR A CA 1
ATOM 1007 C C . TYR A 1 128 ? 4.268 -5.190 -11.593 1.00 98.06 128 TYR A C 1
ATOM 1009 O O . TYR A 1 128 ? 4.622 -5.459 -12.738 1.00 98.06 128 TYR A O 1
ATOM 1017 N N . VAL A 1 129 ? 5.123 -5.250 -10.566 1.00 98.06 129 VAL A N 1
ATOM 1018 C CA . VAL A 1 129 ? 6.499 -5.756 -10.724 1.00 98.06 129 VAL A CA 1
ATOM 1019 C C . VAL A 1 129 ? 6.501 -7.194 -11.234 1.00 98.06 129 VAL A C 1
ATOM 1021 O O . VAL A 1 129 ? 7.288 -7.521 -12.120 1.00 98.06 129 VAL A O 1
ATOM 1024 N N . GLU A 1 130 ? 5.639 -8.048 -10.684 1.00 96.38 130 GLU A N 1
ATOM 1025 C CA . GLU A 1 130 ? 5.542 -9.454 -11.087 1.00 96.38 130 GLU A CA 1
ATOM 1026 C C . GLU A 1 130 ? 5.054 -9.598 -12.530 1.00 96.38 130 GLU A C 1
ATOM 1028 O O . GLU A 1 130 ? 5.625 -10.384 -13.282 1.00 96.38 130 GLU A O 1
ATOM 1033 N N . GLN A 1 131 ? 4.087 -8.777 -12.945 1.00 96.38 131 GLN A N 1
ATOM 1034 C CA . GLN A 1 131 ? 3.622 -8.710 -14.332 1.00 96.38 131 GLN A CA 1
ATOM 1035 C C . GLN A 1 131 ? 4.749 -8.307 -15.289 1.00 96.38 131 GLN A C 1
ATOM 1037 O O . GLN A 1 131 ? 5.016 -9.031 -16.243 1.00 96.38 131 GLN A O 1
ATOM 1042 N N . VAL A 1 132 ? 5.461 -7.208 -15.005 1.00 95.44 132 VAL A N 1
ATOM 1043 C CA . VAL A 1 132 ? 6.576 -6.737 -15.851 1.00 95.44 132 VAL A CA 1
ATOM 1044 C C . VAL A 1 132 ? 7.712 -7.763 -15.911 1.00 95.44 132 VAL A C 1
ATOM 1046 O O . VAL A 1 132 ? 8.373 -7.902 -16.942 1.00 95.44 132 VAL A O 1
ATOM 1049 N N . LYS A 1 133 ? 7.947 -8.502 -14.819 1.00 93.19 133 LYS A N 1
ATOM 1050 C CA . LYS A 1 133 ? 8.925 -9.595 -14.791 1.00 93.19 133 LYS A CA 1
ATOM 1051 C C . LYS A 1 133 ? 8.512 -10.738 -15.727 1.00 93.19 133 LYS A C 1
ATOM 1053 O O . LYS A 1 133 ? 9.351 -11.211 -16.485 1.00 93.19 133 LYS A O 1
ATOM 1058 N N . ALA A 1 134 ? 7.250 -11.163 -15.667 1.00 88.31 134 ALA A N 1
ATOM 1059 C CA . ALA A 1 134 ? 6.733 -12.302 -16.426 1.00 88.31 134 ALA A CA 1
ATOM 1060 C C . ALA A 1 134 ? 6.674 -12.047 -17.941 1.00 88.31 134 ALA A C 1
ATOM 1062 O O . ALA A 1 134 ? 6.919 -12.967 -18.714 1.00 88.31 134 ALA A O 1
ATOM 1063 N N . THR A 1 135 ? 6.443 -10.802 -18.380 1.00 80.06 135 THR A N 1
ATOM 1064 C CA . THR A 1 135 ? 6.402 -10.449 -19.815 1.00 80.06 135 THR A CA 1
ATOM 1065 C C . THR A 1 135 ? 7.687 -10.764 -20.596 1.00 80.06 135 THR A C 1
ATOM 1067 O O . THR A 1 135 ? 7.642 -10.778 -21.818 1.00 80.06 135 THR A O 1
ATOM 1070 N N . GLU A 1 136 ? 8.820 -11.035 -19.938 1.00 60.78 136 GLU A N 1
ATOM 1071 C CA . GLU A 1 136 ? 10.058 -11.480 -20.602 1.00 60.78 136 GLU A CA 1
ATOM 1072 C C . GLU A 1 136 ? 10.210 -13.002 -20.728 1.00 60.78 136 GLU A C 1
ATOM 1074 O O . GLU A 1 136 ? 10.884 -13.472 -21.648 1.00 60.78 136 GLU A O 1
ATOM 1079 N N . GLU A 1 137 ? 9.622 -13.782 -19.815 1.00 58.25 137 GLU A N 1
ATOM 1080 C CA . GLU A 1 137 ? 9.723 -15.248 -19.877 1.00 58.25 137 GLU A CA 1
ATOM 1081 C C . GLU A 1 137 ? 9.049 -15.767 -21.160 1.00 58.25 137 GLU A C 1
ATOM 1083 O O . GLU A 1 137 ? 9.541 -16.702 -21.786 1.00 58.25 137 GLU A O 1
ATOM 1088 N N . GLU A 1 138 ? 8.000 -15.085 -21.625 1.00 55.72 138 GLU A N 1
ATOM 1089 C CA . GLU A 1 138 ? 7.300 -15.403 -22.874 1.00 55.72 138 GLU A CA 1
ATOM 1090 C C . GLU A 1 138 ? 8.042 -14.905 -24.130 1.00 55.72 138 GLU A C 1
ATOM 1092 O O . GLU A 1 138 ? 8.052 -15.593 -25.154 1.00 55.72 138 GLU A O 1
ATOM 1097 N N . THR A 1 139 ? 8.726 -13.754 -24.081 1.00 54.94 139 THR A N 1
ATOM 1098 C CA . THR A 1 139 ? 9.471 -13.238 -25.248 1.00 54.94 139 THR A CA 1
ATOM 1099 C C . THR A 1 139 ? 10.758 -14.017 -25.509 1.00 54.94 139 THR A C 1
ATOM 1101 O O . THR A 1 139 ? 11.107 -14.250 -26.664 1.00 54.94 139 THR A O 1
ATOM 1104 N N . ASN A 1 140 ? 11.436 -14.481 -24.455 1.00 52.53 140 ASN A N 1
ATOM 1105 C CA . ASN A 1 140 ? 12.666 -15.266 -24.587 1.00 52.53 140 ASN A CA 1
ATOM 1106 C C . ASN A 1 140 ? 12.413 -16.761 -24.849 1.00 52.53 140 ASN A C 1
ATOM 1108 O O . ASN A 1 140 ? 13.318 -17.441 -25.316 1.00 52.53 140 ASN A O 1
ATOM 1112 N N . ALA A 1 141 ? 11.210 -17.282 -24.580 1.00 53.38 141 ALA A N 1
ATOM 1113 C CA . ALA A 1 141 ? 10.838 -18.666 -24.902 1.00 53.38 141 ALA A CA 1
ATOM 1114 C C . ALA A 1 141 ? 10.381 -18.866 -26.362 1.00 53.38 141 ALA A C 1
ATOM 1116 O O . ALA A 1 141 ? 10.197 -20.001 -26.798 1.00 53.38 141 ALA A O 1
ATOM 1117 N N . THR A 1 142 ? 10.189 -17.777 -27.114 1.00 47.72 142 THR A N 1
ATOM 1118 C CA . THR A 1 142 ? 9.677 -17.801 -28.498 1.00 47.72 142 THR A CA 1
ATOM 1119 C C . THR A 1 142 ? 10.757 -17.461 -29.541 1.00 47.72 142 THR A C 1
ATOM 1121 O O . THR A 1 142 ? 10.445 -17.326 -30.723 1.00 47.72 142 THR A O 1
ATOM 1124 N N . THR A 1 143 ? 12.023 -17.325 -29.125 1.00 42.34 143 THR A N 1
ATOM 1125 C CA . THR A 1 143 ? 13.174 -17.018 -29.998 1.00 42.34 143 THR A CA 1
ATOM 1126 C C . THR A 1 143 ? 14.200 -18.140 -29.931 1.00 42.34 143 THR A C 1
ATOM 1128 O O . THR A 1 143 ? 14.756 -18.487 -30.995 1.00 42.34 143 THR A O 1
#